Protein AF-A0A353CBW7-F1 (afdb_monomer)

Nearest PDB structures (foldseek):
  4wpu-assembly1_A  TM=8.764E-01  e=7.552E-04  Mycobacterium tuberculosis H37Ra
  4wpt-assembly1_A  TM=8.728E-01  e=8.107E-04  Mycobacterium tuberculosis H37Ra
  4wl8-assembly1_A  TM=8.760E-01  e=1.077E-03  Mycobacterium tuberculosis H37Ra
  4wpv-assembly1_A  TM=8.804E-01  e=1.241E-03  Mycobacterium tuberculosis H37Ra
  4r43-assembly1_A  TM=8.528E-01  e=9.342E-04  Mycobacterium tuberculosis H37Rv

Foldseek 3Di:
DWVVVLVVCVVVVNAAFDQDPVGGDHDPVRTDCPPHPADNVNVCVVPDDDPVVVVVD

Solvent-accessible surface area (backbone atoms only — not comparable to full-atom values): 3785 Å² total; per-residue (Å²): 126,44,68,67,48,41,55,55,33,40,75,68,72,73,46,79,58,46,84,49,99,92,42,76,39,73,51,80,86,66,48,73,54,81,97,49,100,74,53,72,70,59,46,53,62,76,67,59,77,61,64,76,61,63,76,74,111

Sequence (57 aa):
MRVLKWVVERARGKSIGVETPLGWMPRYEDMDWRGLDFSPEQWDTVMKLDRDMWIKE

Structure (mmCIF, N/CA/C/O backbone):
data_AF-A0A353CBW7-F1
#
_entry.id   AF-A0A353CBW7-F1
#
loop_
_atom_site.group_PDB
_atom_site.id
_atom_site.type_symbol
_atom_site.label_atom_id
_atom_site.label_alt_id
_atom_site.label_comp_id
_atom_site.label_asym_id
_atom_site.label_entity_id
_atom_site.label_seq_id
_atom_site.pdbx_PDB_ins_code
_atom_site.Cartn_x
_atom_site.Cartn_y
_atom_site.Cartn_z
_atom_site.occupancy
_atom_site.B_iso_or_equiv
_atom_site.auth_seq_id
_atom_site.auth_comp_id
_atom_site.auth_asym_id
_atom_site.auth_atom_id
_atom_site.pdbx_PDB_model_num
ATOM 1 N N . MET A 1 1 ? -10.244 -9.334 2.611 1.00 79.69 1 MET A N 1
ATOM 2 C CA . MET A 1 1 ? -9.111 -9.464 1.663 1.00 79.69 1 MET A CA 1
ATOM 3 C C . MET A 1 1 ? -8.611 -8.071 1.302 1.00 79.69 1 MET A C 1
ATOM 5 O O . MET A 1 1 ? -9.402 -7.304 0.774 1.00 79.69 1 MET A O 1
ATOM 9 N N . ARG A 1 2 ? -7.355 -7.726 1.624 1.00 92.94 2 ARG A N 1
ATOM 10 C CA . ARG A 1 2 ? -6.785 -6.377 1.398 1.00 92.94 2 ARG A CA 1
ATOM 11 C C . ARG A 1 2 ? -5.758 -6.393 0.266 1.00 92.94 2 ARG A C 1
ATOM 13 O O . ARG A 1 2 ? -6.039 -5.890 -0.812 1.00 92.94 2 ARG A O 1
ATOM 20 N N . VAL A 1 3 ? -4.656 -7.118 0.461 1.00 94.19 3 VAL A N 1
ATOM 21 C CA . VAL A 1 3 ? -3.578 -7.251 -0.538 1.00 94.19 3 VAL A CA 1
ATOM 22 C C . VAL A 1 3 ? -4.086 -7.877 -1.837 1.00 94.19 3 VAL A C 1
ATOM 24 O O . VAL A 1 3 ? -3.915 -7.310 -2.907 1.00 94.19 3 VAL A O 1
ATOM 27 N N . LEU A 1 4 ? -4.807 -9.000 -1.753 1.00 95.62 4 LEU A N 1
ATOM 28 C CA . LEU A 1 4 ? -5.364 -9.661 -2.942 1.00 95.62 4 LEU A CA 1
ATOM 29 C C . LEU A 1 4 ? -6.354 -8.777 -3.712 1.00 95.62 4 LEU A C 1
ATOM 31 O O . LEU A 1 4 ? -6.432 -8.864 -4.933 1.00 95.62 4 LEU A O 1
ATOM 35 N N . LYS A 1 5 ? -7.094 -7.909 -3.011 1.00 94.69 5 LYS A N 1
ATOM 36 C CA . LYS A 1 5 ? -7.983 -6.936 -3.654 1.00 94.69 5 LYS A CA 1
ATOM 37 C C . LYS A 1 5 ? -7.158 -5.934 -4.464 1.00 94.69 5 LYS A C 1
ATOM 39 O O . LYS A 1 5 ? -7.463 -5.738 -5.632 1.00 94.69 5 LYS A O 1
ATOM 44 N N . TRP A 1 6 ? -6.094 -5.375 -3.884 1.00 95.75 6 TRP A N 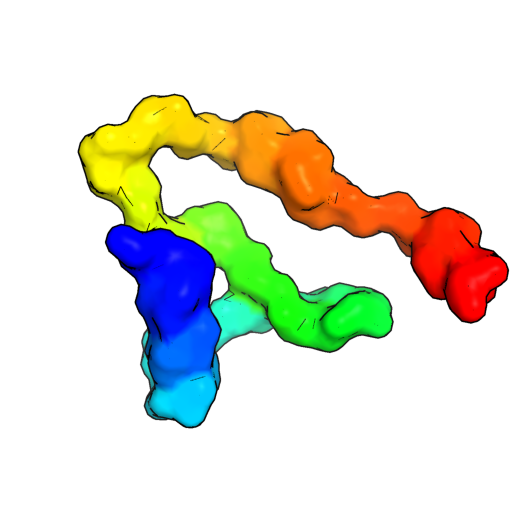1
ATOM 45 C CA . TRP A 1 6 ? -5.184 -4.478 -4.602 1.00 95.75 6 TRP A CA 1
ATOM 46 C C . TRP A 1 6 ? -4.560 -5.150 -5.832 1.00 95.75 6 TRP A C 1
ATOM 48 O O . TRP A 1 6 ? -4.621 -4.579 -6.916 1.00 95.75 6 TRP A O 1
ATOM 58 N N . VAL A 1 7 ? -4.066 -6.389 -5.708 1.00 94.75 7 VAL A N 1
ATOM 59 C CA . VAL A 1 7 ? -3.487 -7.145 -6.837 1.00 94.75 7 VAL A CA 1
ATOM 60 C C . VAL A 1 7 ? -4.484 -7.270 -7.995 1.00 94.75 7 VAL A C 1
ATOM 62 O O . VAL A 1 7 ? -4.144 -6.980 -9.142 1.00 94.75 7 VAL A O 1
ATOM 65 N N . VAL A 1 8 ? -5.731 -7.656 -7.705 1.00 95.75 8 VAL A N 1
ATOM 66 C CA . VAL A 1 8 ? -6.782 -7.805 -8.725 1.00 95.75 8 VAL A CA 1
ATOM 67 C C . VAL A 1 8 ? -7.160 -6.461 -9.351 1.00 95.75 8 VAL A C 1
ATOM 69 O O . VAL A 1 8 ? -7.319 -6.376 -10.569 1.00 95.75 8 VAL A O 1
ATOM 72 N N . GLU A 1 9 ? -7.294 -5.403 -8.553 1.00 95.38 9 GLU A N 1
ATOM 73 C CA . GLU A 1 9 ? -7.641 -4.072 -9.059 1.00 95.38 9 GLU A CA 1
ATOM 74 C C . GLU A 1 9 ? -6.501 -3.471 -9.901 1.00 95.38 9 GLU A C 1
ATOM 76 O O . GLU A 1 9 ? -6.768 -2.915 -10.968 1.00 95.38 9 GLU A O 1
ATOM 81 N N . ARG A 1 10 ? -5.231 -3.662 -9.515 1.00 94.56 10 ARG A N 1
ATOM 82 C CA . ARG A 1 10 ? -4.058 -3.280 -10.326 1.00 94.56 10 ARG A CA 1
ATOM 83 C C . ARG A 1 10 ? -3.995 -4.044 -11.640 1.00 94.56 10 ARG A C 1
ATOM 85 O O . ARG A 1 10 ? -3.742 -3.426 -12.670 1.00 94.56 10 ARG A O 1
ATOM 92 N N . ALA A 1 11 ? -4.250 -5.352 -11.626 1.00 94.06 11 ALA A N 1
ATOM 93 C CA . ALA A 1 11 ? -4.291 -6.166 -12.843 1.00 94.06 11 ALA A CA 1
ATOM 94 C C . ALA A 1 11 ? -5.406 -5.721 -13.808 1.00 94.06 11 ALA A C 1
ATOM 96 O O . ALA A 1 11 ? -5.305 -5.920 -15.015 1.00 94.06 11 ALA A O 1
ATOM 97 N N . ARG A 1 12 ? -6.461 -5.088 -13.282 1.00 96.19 12 ARG A N 1
ATOM 98 C CA . ARG A 1 12 ? -7.583 -4.530 -14.051 1.00 96.19 12 ARG A CA 1
ATOM 99 C C . ARG A 1 12 ? -7.423 -3.044 -14.398 1.00 96.19 12 ARG A C 1
ATOM 101 O O . ARG A 1 12 ? -8.354 -2.472 -14.957 1.00 96.19 12 ARG A O 1
ATOM 108 N N . GLY A 1 13 ? -6.298 -2.414 -14.047 1.00 93.62 13 GLY A N 1
ATOM 109 C CA . GLY A 1 13 ? -6.055 -0.985 -14.288 1.00 93.62 13 GLY A CA 1
ATOM 110 C C . GLY A 1 13 ? -6.905 -0.037 -13.432 1.00 93.62 13 GLY A C 1
ATOM 111 O O . GLY A 1 13 ? -7.099 1.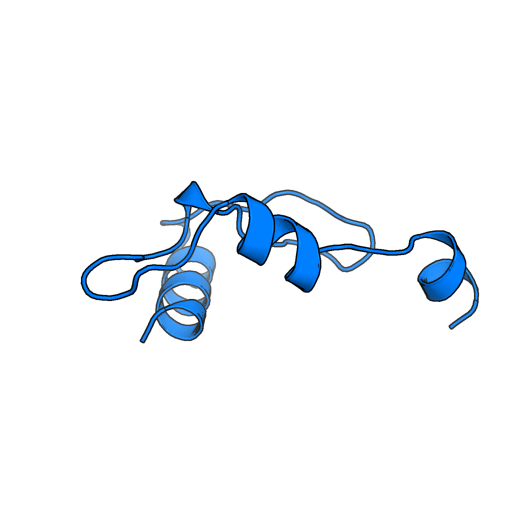114 -13.803 1.00 93.62 13 GLY A O 1
ATOM 112 N N . LYS A 1 14 ? -7.444 -0.516 -12.305 1.00 91.75 14 LYS A N 1
ATOM 113 C CA . LYS A 1 14 ? -8.355 0.228 -11.415 1.00 91.75 14 LYS A CA 1
ATOM 114 C C . LYS A 1 14 ? -7.696 0.765 -10.147 1.00 91.75 14 LYS A C 1
ATOM 116 O O . LYS A 1 14 ? -8.316 1.505 -9.393 1.00 91.75 14 LYS A O 1
ATOM 121 N N . SER A 1 15 ? -6.456 0.372 -9.895 1.00 91.06 15 SER A N 1
ATOM 122 C CA . SER A 1 15 ? -5.652 0.851 -8.776 1.00 91.06 15 SER A CA 1
ATOM 123 C C . SER A 1 15 ? -4.268 1.230 -9.287 1.00 91.06 15 SER A C 1
ATOM 125 O O . SER A 1 15 ? -3.848 0.753 -10.346 1.00 91.06 15 SER A O 1
ATOM 127 N N . ILE A 1 16 ? -3.579 2.096 -8.547 1.00 89.81 16 ILE A N 1
ATOM 128 C CA . ILE A 1 16 ? -2.225 2.547 -8.860 1.00 89.81 16 ILE A CA 1
ATOM 129 C C . ILE A 1 16 ? -1.209 1.911 -7.907 1.00 89.81 16 ILE A C 1
ATOM 131 O O . ILE A 1 16 ? -1.543 1.098 -7.044 1.00 89.81 16 ILE A O 1
ATOM 135 N N . GLY A 1 17 ? 0.060 2.220 -8.130 1.00 90.94 17 GLY A N 1
ATOM 136 C CA . GLY A 1 17 ? 1.145 1.896 -7.221 1.00 90.94 17 GLY A CA 1
ATOM 137 C C . GLY A 1 17 ? 2.286 2.878 -7.429 1.00 90.94 17 GLY A C 1
ATOM 138 O O . GLY A 1 17 ? 2.292 3.629 -8.405 1.00 90.94 17 GLY A O 1
ATOM 139 N N . VAL A 1 18 ? 3.245 2.858 -6.518 1.00 91.75 18 VAL A N 1
ATOM 140 C CA . VAL A 1 18 ? 4.506 3.587 -6.645 1.00 91.75 18 VAL A CA 1
ATOM 141 C C . VAL A 1 18 ? 5.571 2.651 -7.192 1.00 91.75 18 VAL A C 1
ATOM 143 O O . VAL A 1 18 ? 5.627 1.478 -6.818 1.00 91.75 18 VAL A O 1
ATOM 14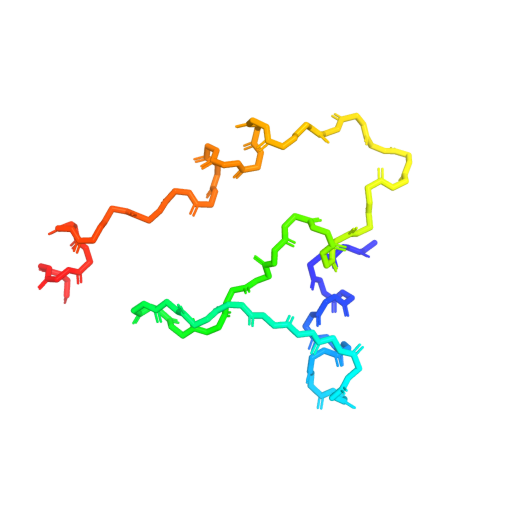6 N N . GLU A 1 19 ? 6.387 3.153 -8.110 1.00 91.06 19 GLU A N 1
ATOM 147 C CA . GLU A 1 19 ? 7.517 2.401 -8.644 1.00 91.06 19 GLU A CA 1
ATOM 148 C C . GLU A 1 19 ? 8.658 2.385 -7.620 1.00 91.06 19 GLU A C 1
ATOM 150 O O . GLU A 1 19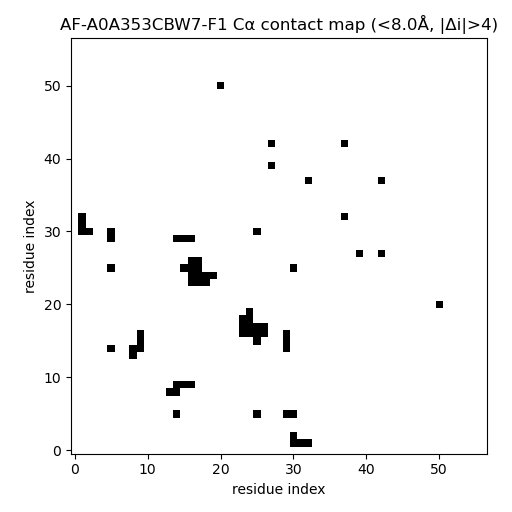 ? 9.051 3.420 -7.075 1.00 91.06 19 GLU A O 1
ATOM 155 N N . THR A 1 20 ? 9.178 1.195 -7.337 1.00 89.31 20 THR A N 1
ATOM 156 C CA . THR A 1 20 ? 10.329 0.953 -6.467 1.00 89.31 20 THR A CA 1
ATOM 157 C C . THR A 1 20 ? 11.309 0.012 -7.178 1.00 89.31 20 THR A C 1
ATOM 159 O O . THR A 1 20 ? 10.962 -0.578 -8.204 1.00 89.31 20 THR A O 1
ATOM 162 N N . PRO A 1 21 ? 12.535 -0.184 -6.655 1.00 86.62 21 PRO A N 1
ATOM 163 C CA . PRO A 1 21 ? 13.479 -1.141 -7.238 1.00 86.62 21 PRO A CA 1
ATOM 164 C C . PRO A 1 21 ? 12.951 -2.583 -7.333 1.00 86.62 21 PRO A C 1
ATOM 166 O O . PRO A 1 21 ? 13.439 -3.348 -8.156 1.00 86.62 21 PRO A O 1
ATOM 169 N N . LEU A 1 22 ? 11.938 -2.950 -6.536 1.00 85.12 22 LEU A N 1
ATOM 170 C CA . LEU A 1 22 ? 11.300 -4.275 -6.574 1.00 85.12 22 LEU A CA 1
ATOM 171 C C . LEU A 1 22 ? 10.077 -4.339 -7.500 1.00 85.12 22 LEU A C 1
ATOM 173 O O . LEU A 1 22 ? 9.334 -5.321 -7.497 1.00 85.12 22 LEU A O 1
ATOM 177 N N . GLY A 1 23 ? 9.837 -3.284 -8.275 1.00 89.94 23 GLY A N 1
ATOM 178 C CA . GLY A 1 23 ? 8.647 -3.116 -9.092 1.00 89.94 23 GLY A CA 1
ATOM 179 C C . GLY A 1 23 ? 7.602 -2.249 -8.400 1.00 89.94 23 GLY A C 1
ATOM 180 O O . GLY A 1 23 ? 7.909 -1.302 -7.684 1.00 89.94 23 GLY A O 1
ATOM 181 N N . TRP A 1 24 ? 6.330 -2.530 -8.659 1.00 92.50 24 TRP A N 1
ATOM 182 C CA . TRP A 1 24 ? 5.246 -1.661 -8.213 1.00 92.50 24 TRP A CA 1
ATOM 183 C C . TRP A 1 24 ? 4.719 -2.064 -6.845 1.00 92.50 24 TRP A C 1
ATOM 185 O O . TRP A 1 24 ? 4.262 -3.192 -6.664 1.00 92.50 24 TRP A O 1
ATOM 195 N N . MET A 1 25 ? 4.689 -1.113 -5.918 1.00 93.50 25 MET A N 1
ATOM 196 C CA . MET A 1 25 ? 4.165 -1.310 -4.568 1.00 93.50 25 MET A CA 1
AT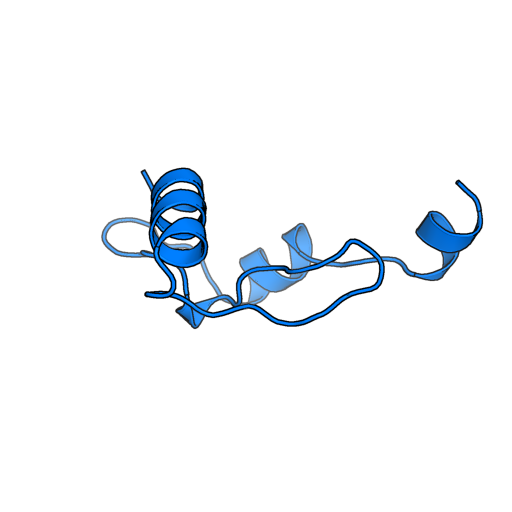OM 197 C C . MET A 1 25 ? 2.892 -0.485 -4.338 1.00 93.50 25 MET A C 1
ATOM 199 O O . MET A 1 25 ? 2.756 0.598 -4.915 1.00 93.50 25 MET A O 1
ATOM 203 N N . PRO A 1 26 ? 1.937 -0.971 -3.526 1.00 95.12 26 PRO A N 1
ATOM 204 C CA . PRO A 1 26 ? 0.792 -0.168 -3.107 1.00 95.12 26 PRO A CA 1
ATOM 205 C C . PRO A 1 26 ? 1.247 1.000 -2.231 1.00 95.12 26 PRO A C 1
ATOM 207 O O . PRO A 1 26 ? 2.267 0.910 -1.545 1.00 95.12 26 PRO A O 1
ATOM 210 N N . ARG A 1 27 ? 0.452 2.066 -2.189 1.00 93.69 27 ARG A N 1
ATOM 211 C CA . ARG A 1 27 ? 0.520 3.061 -1.115 1.00 93.69 27 ARG A CA 1
ATOM 212 C C . ARG A 1 27 ? -0.427 2.668 0.012 1.00 93.69 27 ARG A C 1
ATOM 214 O O . ARG A 1 27 ? -1.321 1.840 -0.180 1.00 93.69 27 ARG A O 1
ATOM 221 N N . TYR A 1 28 ? -0.269 3.303 1.169 1.00 95.00 28 TYR A N 1
ATOM 222 C CA . TYR A 1 28 ? -1.181 3.102 2.290 1.00 95.00 28 TYR A CA 1
ATOM 223 C C . TYR A 1 28 ? -2.637 3.393 1.886 1.00 95.00 28 TYR A C 1
ATOM 225 O O . TYR A 1 28 ? -3.545 2.645 2.239 1.00 95.00 28 TYR A O 1
ATOM 233 N N . GLU A 1 29 ? -2.869 4.416 1.064 1.00 92.81 29 GLU A N 1
ATOM 234 C CA . GLU A 1 29 ? -4.205 4.826 0.615 1.00 92.81 29 GLU A CA 1
ATOM 235 C C . GLU A 1 29 ? -4.835 3.863 -0.402 1.00 92.81 29 GLU A C 1
ATOM 237 O O . GLU A 1 29 ? -6.048 3.892 -0.608 1.00 92.81 29 GLU A O 1
ATOM 242 N N . ASP A 1 30 ? -4.040 2.993 -1.034 1.00 92.88 30 ASP A N 1
ATOM 243 C CA . ASP A 1 30 ? -4.536 2.015 -2.012 1.00 92.88 30 ASP A CA 1
ATOM 244 C C . ASP A 1 30 ? -5.148 0.769 -1.333 1.00 92.88 30 ASP A C 1
ATOM 246 O O . ASP A 1 30 ? -5.674 -0.131 -1.999 1.00 92.88 30 ASP A O 1
ATOM 250 N N . MET A 1 31 ? -5.096 0.714 0.001 1.00 94.06 31 MET A N 1
ATOM 251 C CA . MET A 1 31 ? -5.499 -0.421 0.823 1.00 94.06 31 MET A CA 1
ATOM 252 C C . MET A 1 31 ? -6.797 -0.156 1.596 1.00 94.06 31 MET A C 1
ATOM 254 O O . MET A 1 31 ? -7.150 0.964 1.948 1.00 94.06 31 MET A O 1
ATOM 258 N N . ASP A 1 32 ? -7.541 -1.230 1.875 1.00 92.94 32 ASP A N 1
ATOM 259 C CA . ASP A 1 32 ? -8.817 -1.160 2.594 1.00 92.94 32 ASP A CA 1
ATOM 260 C C . ASP A 1 32 ? -8.620 -1.398 4.098 1.00 92.94 32 ASP A C 1
ATOM 262 O O . ASP A 1 32 ? -8.546 -2.544 4.546 1.00 92.94 32 ASP A O 1
ATOM 266 N N . TRP A 1 33 ? -8.546 -0.323 4.882 1.00 94.25 33 TRP A N 1
ATOM 267 C CA . TRP A 1 33 ? -8.303 -0.381 6.332 1.00 94.25 33 TRP A CA 1
ATOM 268 C C . TRP A 1 33 ? -9.565 -0.520 7.183 1.00 94.25 33 TRP A C 1
ATOM 270 O O . TRP A 1 33 ? -9.482 -0.667 8.397 1.00 94.25 33 TRP A O 1
ATOM 280 N N . ARG A 1 34 ? -10.759 -0.540 6.578 1.00 94.25 34 ARG A N 1
ATOM 281 C CA . ARG A 1 34 ? -12.014 -0.634 7.338 1.00 94.25 34 ARG A CA 1
ATOM 282 C C . ARG A 1 34 ? -12.016 -1.879 8.230 1.00 94.25 34 ARG A C 1
ATOM 284 O O . ARG A 1 34 ? -11.680 -2.981 7.781 1.00 94.25 34 ARG A O 1
ATOM 291 N N . GLY A 1 35 ? -12.398 -1.690 9.493 1.00 95.12 35 GLY A N 1
ATOM 292 C CA . GLY A 1 35 ? -12.450 -2.758 10.493 1.00 95.12 35 GLY A CA 1
ATOM 293 C C . GLY A 1 35 ? -11.083 -3.278 10.950 1.00 95.12 35 GLY A C 1
ATOM 294 O O . GLY A 1 35 ? -11.023 -4.378 11.492 1.00 95.12 35 GLY A O 1
ATOM 295 N N . LEU A 1 36 ? -9.997 -2.541 10.703 1.00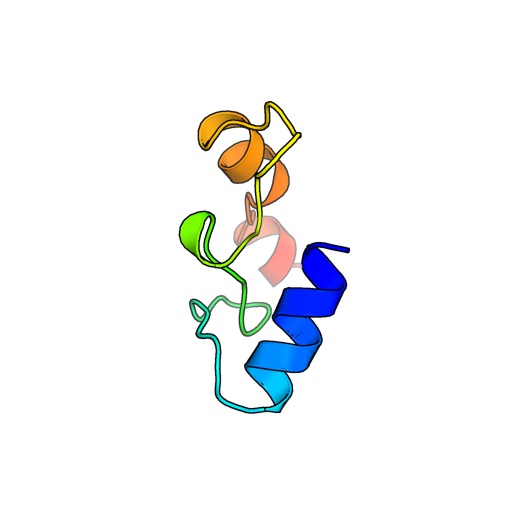 94.81 36 LEU A N 1
ATOM 296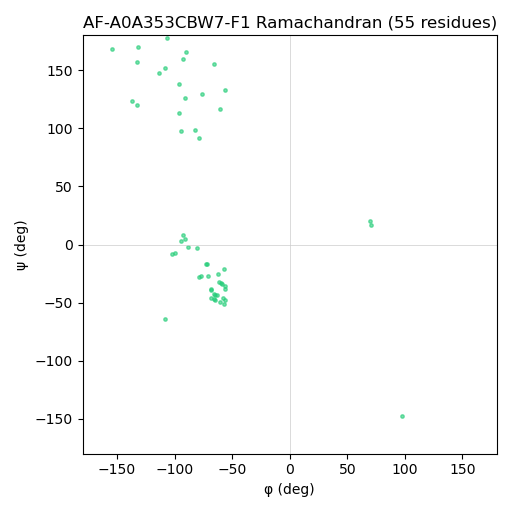 C CA . LEU A 1 36 ? -8.668 -2.832 11.230 1.00 94.81 36 LEU A CA 1
ATOM 297 C C . LEU A 1 36 ? -8.024 -1.526 11.706 1.00 94.81 36 LEU A C 1
ATOM 299 O O . LEU A 1 36 ? -7.887 -0.594 10.920 1.00 94.81 36 LEU A O 1
ATOM 303 N N . ASP A 1 37 ? -7.625 -1.478 12.973 1.00 94.94 37 ASP A N 1
ATOM 304 C CA . ASP A 1 37 ? -6.797 -0.389 13.491 1.00 94.94 37 ASP A CA 1
ATOM 305 C C . ASP A 1 37 ? -5.347 -0.641 13.065 1.00 94.94 37 ASP A C 1
ATOM 307 O O . ASP A 1 37 ? -4.626 -1.425 13.683 1.00 94.94 37 ASP A O 1
ATOM 311 N N . PHE A 1 38 ? -4.983 -0.090 11.911 1.00 95.75 38 PHE A N 1
ATOM 312 C CA . PHE A 1 38 ? -3.651 -0.202 11.333 1.00 95.75 38 PHE A CA 1
ATOM 313 C C . PHE A 1 38 ? -3.212 1.183 10.902 1.00 95.75 38 PHE A C 1
ATOM 315 O O . PHE A 1 38 ? -3.902 1.798 10.097 1.00 95.75 38 PHE A O 1
ATOM 322 N N . SER A 1 39 ? -2.113 1.683 11.456 1.00 96.44 39 SER A N 1
ATOM 323 C CA . SER A 1 39 ? -1.700 3.069 11.255 1.00 96.44 39 SER A CA 1
ATOM 324 C C . SER A 1 39 ? -0.727 3.233 10.076 1.00 96.44 39 SER A C 1
ATOM 326 O O . SER A 1 39 ? -0.060 2.266 9.684 1.00 96.44 39 SER A O 1
ATOM 328 N N . PRO A 1 40 ? -0.593 4.449 9.514 1.00 95.69 40 PRO A N 1
ATOM 329 C CA . PRO A 1 40 ? 0.451 4.757 8.534 1.00 95.69 40 PRO A CA 1
ATOM 330 C C . PRO A 1 40 ? 1.867 4.463 9.053 1.00 95.69 40 PRO A C 1
ATOM 332 O O . PRO A 1 40 ? 2.703 3.955 8.318 1.00 95.69 40 PRO A O 1
ATOM 335 N N . GLU A 1 41 ? 2.136 4.684 10.339 1.00 96.12 41 GLU A N 1
ATOM 336 C CA . GLU A 1 41 ? 3.452 4.419 10.937 1.00 96.12 41 GLU A CA 1
ATOM 337 C C . GLU A 1 41 ? 3.758 2.912 10.985 1.00 96.12 41 GLU A C 1
ATOM 339 O O . GLU A 1 41 ? 4.889 2.474 10.740 1.00 96.12 41 GLU A O 1
ATOM 344 N N . GLN A 1 42 ? 2.738 2.094 11.271 1.00 96.19 42 GLN A N 1
ATOM 345 C CA . GLN A 1 42 ? 2.858 0.638 11.196 1.00 96.19 42 GLN A CA 1
ATOM 346 C C . GLN A 1 42 ? 3.104 0.191 9.757 1.00 96.19 42 GLN A C 1
ATOM 348 O O . GLN A 1 42 ? 3.976 -0.647 9.529 1.00 96.19 42 GLN A O 1
ATOM 353 N N . TRP A 1 43 ? 2.385 0.770 8.792 1.00 95.31 43 TRP A N 1
ATOM 354 C CA . TRP A 1 43 ? 2.593 0.531 7.365 1.00 95.31 43 TRP A CA 1
ATOM 355 C C . TRP A 1 43 ? 4.018 0.843 6.920 1.00 95.31 43 TRP A C 1
ATOM 357 O O . TRP A 1 43 ? 4.663 -0.014 6.317 1.00 95.31 43 TRP A O 1
ATOM 367 N N . ASP A 1 44 ? 4.529 2.025 7.256 1.00 92.88 44 ASP A N 1
ATOM 368 C CA . ASP A 1 44 ? 5.879 2.456 6.887 1.00 92.88 44 ASP A CA 1
ATOM 369 C C . ASP A 1 44 ? 6.942 1.506 7.442 1.00 92.88 44 ASP A C 1
ATOM 371 O O . ASP A 1 44 ? 7.951 1.241 6.790 1.00 92.88 44 ASP A O 1
ATOM 375 N N . THR A 1 45 ? 6.687 0.931 8.619 1.00 92.94 45 THR A N 1
ATOM 376 C CA . THR A 1 45 ? 7.570 -0.069 9.223 1.00 92.94 45 THR A CA 1
ATOM 377 C C . THR A 1 45 ? 7.623 -1.360 8.400 1.00 92.94 45 THR A C 1
ATOM 379 O O . THR A 1 45 ? 8.715 -1.862 8.139 1.00 92.94 45 THR A O 1
ATOM 382 N N . VAL A 1 46 ? 6.476 -1.903 7.969 1.00 91.50 46 VAL A N 1
ATOM 383 C CA . VAL A 1 46 ? 6.438 -3.157 7.183 1.00 91.50 46 VAL A CA 1
ATOM 384 C C . VAL A 1 46 ? 6.789 -2.969 5.711 1.00 91.50 46 V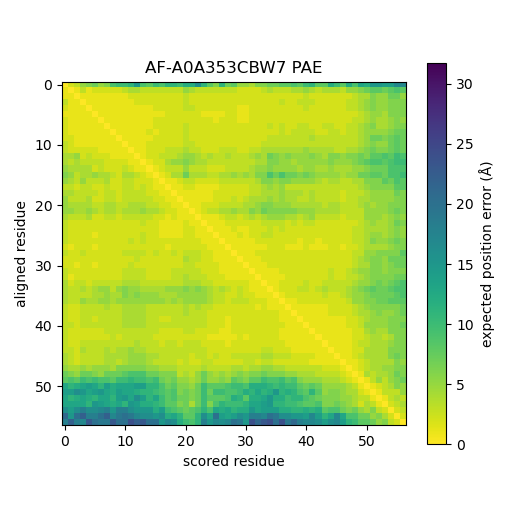AL A C 1
ATOM 386 O O . VAL A 1 46 ? 7.293 -3.900 5.089 1.00 91.50 46 VAL A O 1
ATOM 389 N N . MET A 1 47 ? 6.544 -1.786 5.150 1.00 91.31 47 MET A N 1
ATOM 390 C CA . MET A 1 47 ? 6.853 -1.466 3.753 1.00 91.31 47 MET A CA 1
ATOM 391 C C . MET A 1 47 ? 8.247 -0.870 3.561 1.00 91.31 47 MET A C 1
ATOM 393 O O . MET A 1 47 ? 8.609 -0.490 2.444 1.00 91.31 47 MET A O 1
ATOM 397 N N . LYS A 1 48 ? 9.048 -0.789 4.629 1.00 88.75 48 LYS A N 1
ATOM 398 C CA . LYS A 1 48 ? 10.406 -0.261 4.570 1.00 88.75 48 LYS A CA 1
ATOM 399 C C . LYS A 1 48 ? 11.270 -1.097 3.626 1.00 88.75 48 LYS A C 1
ATOM 401 O O . LYS A 1 48 ? 11.560 -2.262 3.885 1.00 88.75 48 LYS A O 1
ATOM 406 N N . LEU A 1 49 ? 11.738 -0.460 2.557 1.00 82.38 49 LEU A N 1
ATOM 407 C CA . LEU A 1 49 ? 12.728 -1.020 1.644 1.00 82.38 49 LEU A CA 1
ATOM 408 C C . LEU A 1 49 ? 14.125 -0.536 2.014 1.00 82.38 49 LEU A C 1
ATOM 410 O O . LEU A 1 49 ? 14.443 0.643 1.851 1.00 82.38 49 LEU A O 1
ATOM 414 N N . ASP A 1 50 ? 14.972 -1.458 2.460 1.00 82.62 50 ASP A N 1
ATOM 415 C CA . ASP A 1 50 ? 16.405 -1.211 2.577 1.00 82.62 50 ASP A CA 1
ATOM 416 C C . ASP A 1 50 ? 17.069 -1.420 1.209 1.00 82.62 50 ASP A C 1
ATOM 418 O O . ASP A 1 50 ? 17.323 -2.546 0.778 1.00 82.62 50 ASP A O 1
ATOM 422 N N . ARG A 1 51 ? 17.303 -0.312 0.499 1.00 70.38 51 ARG A N 1
ATOM 423 C CA . ARG A 1 51 ? 17.904 -0.329 -0.842 1.00 70.38 51 ARG A CA 1
ATOM 424 C C . ARG A 1 51 ? 19.286 -0.983 -0.856 1.00 70.38 51 ARG A C 1
ATOM 426 O O . ARG A 1 51 ? 19.613 -1.643 -1.837 1.00 70.38 51 ARG A O 1
ATOM 433 N N . ASP A 1 52 ? 20.068 -0.827 0.209 1.00 72.19 52 ASP A N 1
ATOM 434 C CA . ASP A 1 52 ? 21.442 -1.330 0.269 1.00 72.19 52 ASP A CA 1
ATOM 435 C C . ASP A 1 52 ? 21.483 -2.844 0.504 1.00 72.19 52 ASP A C 1
ATOM 437 O O . ASP A 1 52 ? 22.433 -3.505 0.075 1.00 72.19 52 ASP A O 1
ATOM 441 N N . MET A 1 53 ? 20.449 -3.402 1.146 1.00 70.19 53 MET A N 1
ATOM 442 C CA . MET A 1 53 ? 20.247 -4.853 1.206 1.00 70.19 53 MET A CA 1
ATOM 443 C C . MET A 1 53 ? 19.880 -5.419 -0.166 1.00 70.19 53 MET A C 1
ATOM 445 O O . MET A 1 53 ? 20.483 -6.395 -0.598 1.00 70.19 53 MET A O 1
ATOM 449 N N . TRP A 1 54 ? 18.946 -4.781 -0.876 1.00 69.38 54 TRP A N 1
ATOM 450 C CA . TRP A 1 54 ? 18.443 -5.300 -2.152 1.00 69.38 54 TRP A CA 1
ATOM 451 C C . TRP A 1 54 ? 19.442 -5.223 -3.308 1.00 69.38 54 TRP A C 1
ATOM 453 O O . TRP A 1 54 ? 19.364 -6.032 -4.218 1.00 69.38 54 TRP A O 1
ATOM 463 N N . ILE A 1 55 ? 20.394 -4.287 -3.291 1.00 64.38 55 ILE A N 1
ATOM 464 C CA . ILE A 1 55 ? 21.453 -4.220 -4.319 1.00 64.38 55 ILE A CA 1
ATOM 465 C C . ILE A 1 55 ? 22.476 -5.367 -4.164 1.00 64.38 55 ILE A C 1
ATOM 467 O O . ILE A 1 55 ? 23.252 -5.629 -5.083 1.00 64.38 55 ILE A O 1
ATOM 471 N N . LYS A 1 56 ? 22.509 -6.036 -3.004 1.00 67.94 56 LYS A N 1
ATOM 472 C CA . LYS A 1 56 ? 23.463 -7.111 -2.687 1.00 67.94 56 LYS A CA 1
ATOM 473 C C . LYS A 1 56 ? 22.902 -8.528 -2.857 1.00 67.94 56 LYS A C 1
ATOM 475 O O . LYS A 1 56 ? 23.689 -9.465 -2.722 1.00 67.94 56 LYS A O 1
ATOM 480 N N . GLU A 1 57 ? 21.603 -8.680 -3.115 1.00 58.00 57 GL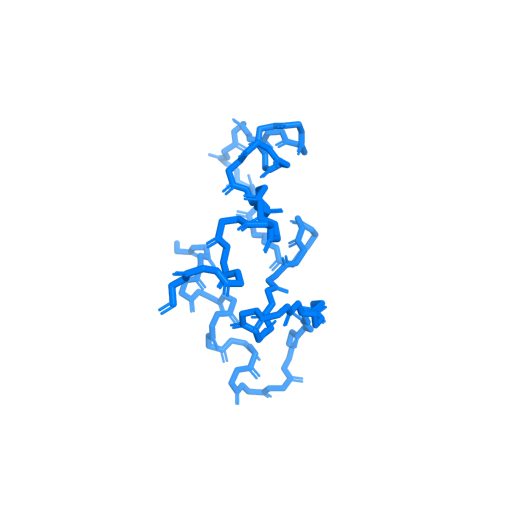U A N 1
ATOM 481 C CA . GLU A 1 57 ? 20.977 -9.952 -3.523 1.00 58.00 57 GLU A CA 1
ATOM 482 C C . GLU A 1 57 ? 20.946 -10.092 -5.049 1.00 58.00 57 GLU A C 1
ATOM 484 O O . GLU A 1 57 ? 21.187 -11.225 -5.525 1.00 58.00 57 GLU A O 1
#

Secondary structure (DSSP, 8-state):
--HHHHHHHHHTTSS--EEETTEEE--GGGS--TT----HHHHHHHT---HHHHTT-

Mean predicted aligned error: 4.14 Å

Radius of gyration: 12.75 Å; Cα contacts (8 Å, |Δi|>4): 34; chains: 1; bounding box: 36×15×28 Å

pLDDT: mean 89.49, std 9.07, range [58.0, 96.44]